Protein AF-A0A011UQN0-F1 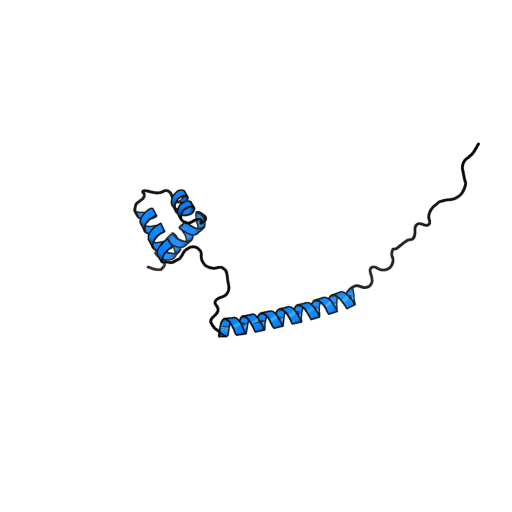(afdb_monomer)

pLDDT: mean 79.63, std 15.33, range [45.44, 97.31]

Sequence (103 aa):
PRRLSANQPPTLDYTLNCEEPHMLATIAEFEHDLIVERTHDGLAAARARGRKGGPKFKMTPTKIRQARAMYDESAHTVQEIADTFGVSRPTIYRHLADHVERA

Mean predicted aligned error: 13.83 Å

Secondary structure (DSSP, 8-state):
---------------------HHHHHHHHHHHHHHHHHHHHHHHHHHHTT---SPPPSS-HHHHHHHHHHHHT--S-HHHHHHHHT--HHHHHHHHHHHHTT-

Structure (mmCIF, N/CA/C/O backbone):
data_AF-A0A011UQN0-F1
#
_entry.id   AF-A0A011UQN0-F1
#
loop_
_atom_site.group_PDB
_atom_site.id
_atom_site.type_symbol
_atom_site.label_atom_id
_atom_site.label_alt_id
_atom_site.label_comp_id
_atom_site.label_asym_id
_atom_site.label_entity_id
_atom_site.label_seq_id
_atom_site.pdbx_PDB_ins_code
_atom_site.Cartn_x
_atom_site.Cartn_y
_atom_site.Cartn_z
_atom_site.occupancy
_atom_site.B_iso_or_equiv
_atom_site.auth_seq_id
_atom_site.auth_comp_id
_atom_site.auth_asym_id
_atom_site.auth_atom_id
_atom_site.pdbx_PDB_model_num
ATOM 1 N N . PRO A 1 1 ? 20.071 72.179 -20.799 1.00 45.44 1 PRO A N 1
ATOM 2 C CA . PRO A 1 1 ? 19.725 71.335 -21.969 1.00 45.44 1 PRO A CA 1
ATOM 3 C C . PRO A 1 1 ? 20.726 70.177 -22.176 1.00 45.44 1 PRO A C 1
ATOM 5 O O . PRO A 1 1 ? 21.714 70.314 -22.888 1.00 45.44 1 PRO A O 1
ATOM 8 N N . ARG A 1 2 ? 20.489 69.042 -21.503 1.00 46.31 2 ARG A N 1
ATOM 9 C CA . ARG A 1 2 ? 21.197 67.765 -21.714 1.00 46.31 2 ARG A CA 1
ATOM 10 C C . ARG A 1 2 ? 20.230 66.600 -21.490 1.00 46.31 2 ARG A C 1
ATOM 12 O O . ARG A 1 2 ? 19.752 66.467 -20.368 1.00 46.31 2 ARG A O 1
ATOM 19 N N . ARG A 1 3 ? 20.042 65.747 -22.506 1.00 46.56 3 ARG A N 1
ATOM 20 C CA . ARG A 1 3 ? 20.115 64.263 -22.454 1.00 46.56 3 ARG A CA 1
ATOM 21 C C . ARG A 1 3 ? 19.889 63.720 -23.882 1.00 46.56 3 ARG A C 1
ATOM 23 O O . ARG A 1 3 ? 18.853 64.006 -24.460 1.00 46.56 3 ARG A O 1
ATOM 30 N N . LEU A 1 4 ? 20.951 63.266 -24.565 1.00 51.44 4 LEU A N 1
ATOM 31 C CA . LEU A 1 4 ? 21.233 61.842 -24.879 1.00 51.44 4 LEU A CA 1
ATOM 32 C C . LEU A 1 4 ? 20.021 61.184 -25.568 1.00 51.44 4 LEU A C 1
ATOM 34 O O . LEU A 1 4 ? 19.055 60.855 -24.895 1.00 51.44 4 LEU A O 1
ATOM 38 N N . SER A 1 5 ? 19.905 61.193 -26.899 1.00 55.31 5 SER A N 1
ATOM 39 C CA . SER A 1 5 ? 20.604 60.337 -27.880 1.00 55.31 5 SER A CA 1
ATOM 40 C C . SER A 1 5 ? 20.738 58.871 -27.464 1.00 55.31 5 SER A C 1
ATOM 42 O O . SER A 1 5 ? 21.423 58.573 -26.489 1.00 55.31 5 SER A O 1
ATOM 44 N N . ALA A 1 6 ? 20.133 58.018 -28.298 1.00 61.50 6 ALA A N 1
ATOM 45 C CA . ALA A 1 6 ? 20.421 56.604 -28.521 1.00 61.50 6 ALA A CA 1
ATOM 46 C C . ALA A 1 6 ? 20.311 55.676 -27.304 1.00 61.50 6 ALA A C 1
ATOM 48 O O . ALA A 1 6 ? 21.229 55.592 -26.500 1.00 61.50 6 ALA A O 1
ATOM 49 N N . ASN A 1 7 ? 19.191 54.950 -27.219 1.00 57.53 7 ASN A N 1
ATOM 50 C CA . ASN A 1 7 ? 19.128 53.525 -26.859 1.00 57.53 7 ASN A CA 1
ATOM 51 C C . ASN A 1 7 ? 17.656 53.086 -26.826 1.00 57.53 7 ASN A C 1
ATOM 53 O O . ASN A 1 7 ? 17.075 52.897 -25.761 1.00 57.53 7 ASN A O 1
ATOM 57 N N . GLN A 1 8 ? 17.044 52.929 -28.001 1.00 59.31 8 GLN A N 1
ATOM 58 C CA . GLN A 1 8 ? 15.956 51.962 -28.125 1.00 59.31 8 GLN A CA 1
ATOM 59 C C . GLN A 1 8 ? 16.666 50.610 -28.295 1.00 59.31 8 GLN A C 1
ATOM 61 O O . GLN A 1 8 ? 17.340 50.439 -29.315 1.00 59.31 8 GLN A O 1
ATOM 66 N N . PRO A 1 9 ? 16.645 49.691 -27.312 1.00 55.66 9 PRO A N 1
ATOM 67 C CA . PRO A 1 9 ? 17.219 48.371 -27.536 1.00 55.66 9 PRO A CA 1
ATOM 68 C C . PRO A 1 9 ? 16.448 47.706 -28.686 1.00 55.66 9 PRO A C 1
ATOM 70 O O . PRO A 1 9 ? 15.228 47.888 -28.764 1.00 55.66 9 PRO A O 1
ATOM 73 N N . PRO A 1 10 ? 17.115 46.967 -29.590 1.00 58.38 10 PRO A N 1
ATOM 74 C CA . PRO A 1 10 ? 16.391 46.175 -30.569 1.00 58.38 10 PRO A CA 1
ATOM 75 C C . PRO A 1 10 ? 15.486 45.218 -29.793 1.00 58.38 10 PRO A C 1
ATOM 77 O O . PRO A 1 10 ? 15.961 44.466 -28.939 1.00 58.38 10 PRO A O 1
ATOM 80 N N . THR A 1 11 ? 14.181 45.270 -30.057 1.00 57.34 11 THR A N 1
ATOM 81 C CA . THR A 1 11 ? 13.292 44.157 -29.742 1.00 57.34 11 THR A CA 1
ATOM 82 C C . THR A 1 11 ? 13.788 43.018 -30.611 1.00 57.34 11 TH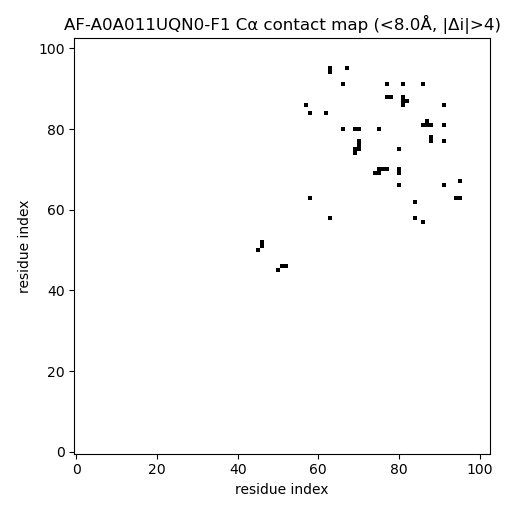R A C 1
ATOM 84 O O . THR A 1 11 ? 13.442 42.928 -31.786 1.00 57.34 11 THR A O 1
ATOM 87 N N . LEU A 1 12 ? 14.730 42.225 -30.093 1.00 56.09 12 LEU A N 1
ATOM 88 C CA . LEU A 1 12 ? 15.016 40.970 -30.746 1.00 56.09 12 LEU A CA 1
ATOM 89 C C . LEU A 1 12 ? 13.744 40.155 -30.576 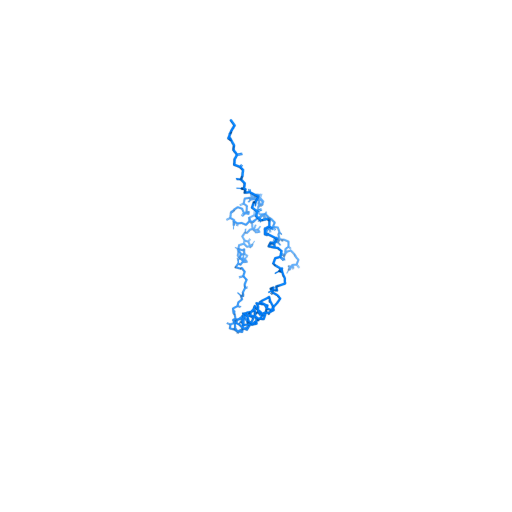1.00 56.09 12 LEU A C 1
ATOM 91 O O . LEU A 1 12 ? 13.399 39.725 -29.472 1.00 56.09 12 LEU A O 1
ATOM 95 N N . ASP A 1 13 ? 13.051 39.985 -31.685 1.00 55.16 13 ASP A N 1
ATOM 96 C CA . ASP A 1 13 ? 12.019 38.991 -31.845 1.00 55.16 13 ASP A CA 1
ATOM 97 C C . ASP A 1 13 ? 12.730 37.632 -31.768 1.00 55.16 13 ASP A C 1
ATOM 99 O O . ASP A 1 13 ? 13.017 36.983 -32.770 1.00 55.16 13 ASP A O 1
ATOM 103 N N . TYR A 1 14 ? 13.063 37.191 -30.551 1.00 56.22 14 TYR A N 1
ATOM 104 C CA . TYR A 1 14 ? 13.419 35.804 -30.275 1.00 56.22 14 TYR A CA 1
ATOM 105 C C . TYR A 1 14 ? 12.146 34.943 -30.322 1.00 56.22 14 TYR A C 1
ATOM 107 O O . TYR A 1 14 ? 11.944 34.076 -29.481 1.00 56.22 14 TYR A O 1
ATOM 115 N N . THR A 1 15 ? 11.284 35.124 -31.323 1.00 54.66 15 THR A N 1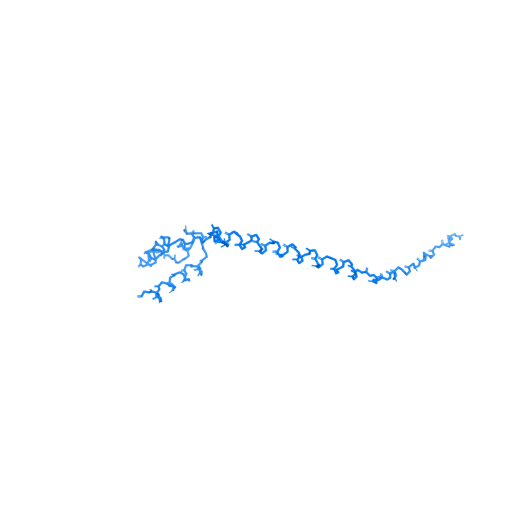
ATOM 116 C CA . THR A 1 15 ? 10.414 34.048 -31.816 1.00 54.66 15 THR A CA 1
ATOM 117 C C . THR A 1 15 ? 11.261 33.114 -32.680 1.00 54.66 15 THR A C 1
ATOM 119 O O . THR A 1 15 ? 10.922 32.794 -33.816 1.00 54.66 15 THR A O 1
ATOM 122 N N . LEU A 1 16 ? 12.427 32.735 -32.151 1.00 58.81 16 LEU A N 1
ATOM 123 C CA . LEU A 1 16 ? 13.245 31.644 -32.642 1.00 58.81 16 LEU A CA 1
ATOM 124 C C . LEU A 1 16 ? 12.440 30.386 -32.347 1.00 58.81 16 LEU A C 1
ATOM 126 O O . LEU A 1 16 ? 12.440 29.903 -31.221 1.00 58.81 16 LEU A O 1
ATOM 130 N N . ASN A 1 17 ? 11.679 29.971 -33.356 1.00 60.00 17 ASN A N 1
ATOM 131 C CA . ASN A 1 17 ? 11.184 28.627 -33.607 1.00 60.00 17 ASN A CA 1
ATOM 132 C C . ASN A 1 17 ? 11.095 27.737 -32.356 1.00 60.00 17 ASN A C 1
ATOM 134 O O . ASN A 1 17 ? 12.053 27.066 -31.978 1.00 60.00 17 ASN A O 1
ATOM 138 N N . CYS A 1 18 ? 9.892 27.664 -31.781 1.00 48.53 18 CYS A N 1
ATOM 139 C CA . CYS A 1 18 ? 9.474 26.512 -30.974 1.00 48.53 18 CYS A CA 1
ATOM 140 C C . CYS A 1 18 ? 9.421 25.201 -31.793 1.00 48.53 18 CYS A C 1
ATOM 142 O O . CYS A 1 18 ? 9.130 24.147 -31.235 1.00 48.53 18 CYS A O 1
ATOM 144 N N . GLU A 1 19 ? 9.711 25.252 -33.091 1.00 59.84 19 GLU A N 1
ATOM 145 C CA . GLU A 1 19 ? 10.090 24.114 -33.924 1.00 59.84 19 GLU A CA 1
ATOM 146 C C . GLU A 1 19 ? 11.572 23.811 -33.591 1.00 59.84 19 GLU A C 1
ATOM 148 O O . GLU A 1 19 ? 12.475 24.504 -34.044 1.00 59.84 19 GLU A O 1
ATOM 153 N N . GLU A 1 20 ? 11.955 22.883 -32.719 1.00 64.25 20 GLU A N 1
ATOM 154 C CA . GLU A 1 20 ? 11.710 21.450 -32.852 1.00 64.25 20 GLU A CA 1
ATOM 155 C C . GLU A 1 20 ? 12.214 20.712 -31.587 1.00 64.25 20 GLU A C 1
ATOM 157 O O . GLU A 1 20 ? 13.396 20.359 -31.507 1.00 64.25 20 GLU A O 1
ATOM 162 N N . PRO A 1 21 ? 11.366 20.403 -30.589 1.00 65.81 21 PRO A N 1
ATOM 163 C CA . PRO A 1 21 ? 11.648 19.314 -29.661 1.00 65.81 21 PRO A CA 1
ATOM 164 C C . PRO A 1 21 ? 11.107 17.966 -30.163 1.00 65.81 21 PRO A C 1
ATOM 166 O O . PRO A 1 21 ? 11.229 16.987 -29.437 1.00 65.81 21 PRO A O 1
ATOM 169 N N . HIS A 1 22 ? 10.523 17.869 -31.366 1.00 70.19 22 HIS A N 1
ATOM 170 C CA . HIS A 1 22 ? 9.822 16.654 -31.800 1.00 70.19 22 HIS A CA 1
ATOM 171 C C . HIS A 1 22 ? 10.736 15.423 -31.839 1.00 70.19 22 HIS A C 1
ATOM 173 O O . HIS A 1 22 ? 10.414 14.405 -31.235 1.00 70.19 22 HIS A O 1
ATOM 179 N N . MET A 1 23 ? 11.921 15.532 -32.451 1.00 81.00 23 MET A N 1
ATOM 180 C CA . MET A 1 23 ? 12.867 14.408 -32.507 1.00 81.00 23 MET A CA 1
ATOM 181 C C . MET A 1 23 ? 13.366 13.988 -31.120 1.00 81.00 23 MET A C 1
ATOM 183 O O . MET A 1 23 ? 13.489 12.799 -30.837 1.00 81.00 23 MET A O 1
ATOM 187 N N . LEU A 1 24 ? 13.636 14.953 -30.238 1.00 85.81 24 LEU A N 1
ATOM 188 C CA . LEU A 1 24 ? 14.093 14.667 -28.876 1.00 85.81 24 LEU A CA 1
ATOM 189 C C . LEU A 1 24 ? 12.974 14.066 -28.019 1.00 85.81 24 LEU A C 1
ATOM 191 O O . LEU A 1 24 ? 13.242 13.182 -27.210 1.00 85.81 24 LEU A O 1
ATOM 195 N N . ALA A 1 25 ? 11.729 14.496 -28.229 1.00 87.94 25 ALA A N 1
ATOM 196 C CA . ALA A 1 25 ? 10.557 13.920 -27.584 1.00 87.94 25 ALA A CA 1
ATOM 197 C C . ALA A 1 25 ? 10.362 12.456 -28.001 1.00 87.94 25 ALA A C 1
ATOM 199 O O . ALA A 1 25 ? 10.244 11.598 -27.133 1.00 87.94 25 ALA A O 1
ATOM 200 N N . THR A 1 26 ? 10.443 12.146 -29.300 1.00 90.75 26 THR A N 1
ATOM 201 C CA . THR A 1 26 ? 10.320 10.763 -29.792 1.00 90.75 26 THR A CA 1
ATOM 202 C C . THR A 1 26 ? 11.420 9.850 -29.244 1.00 90.75 26 THR A C 1
ATOM 204 O O . THR A 1 26 ? 11.153 8.702 -28.892 1.00 90.75 26 THR A O 1
ATOM 207 N N . ILE A 1 27 ? 12.659 10.344 -29.131 1.00 92.06 27 ILE A N 1
ATOM 208 C CA . ILE A 1 27 ? 13.759 9.571 -28.531 1.00 92.06 27 ILE A CA 1
ATOM 209 C C . ILE A 1 27 ? 13.512 9.345 -27.033 1.00 92.06 27 ILE A C 1
ATOM 211 O O . ILE A 1 27 ? 13.688 8.229 -26.550 1.00 92.06 27 ILE A O 1
ATOM 215 N N . ALA A 1 28 ? 13.063 10.370 -26.303 1.00 91.75 28 ALA A N 1
ATOM 216 C CA . ALA A 1 28 ? 12.757 10.249 -24.880 1.00 91.75 28 ALA A CA 1
ATOM 217 C C . ALA A 1 28 ? 11.617 9.250 -24.607 1.00 91.75 28 ALA A C 1
ATOM 219 O O . ALA A 1 28 ? 11.685 8.482 -23.648 1.00 91.75 28 ALA A O 1
ATOM 220 N N . GLU A 1 29 ? 10.592 9.228 -25.461 1.00 91.50 29 GLU A N 1
ATOM 221 C CA . GLU A 1 29 ? 9.493 8.257 -25.398 1.00 91.50 29 GLU A CA 1
ATOM 222 C C . GLU A 1 29 ? 9.996 6.826 -25.637 1.00 91.50 29 GLU A C 1
ATOM 224 O O . GLU A 1 29 ? 9.692 5.928 -24.854 1.00 91.50 29 GLU A O 1
ATOM 229 N N . PHE A 1 30 ? 10.851 6.620 -26.644 1.00 94.19 30 PHE A N 1
ATOM 230 C CA . PHE A 1 30 ? 11.446 5.311 -26.922 1.00 94.19 30 PHE A CA 1
ATOM 231 C C . PHE A 1 30 ? 12.319 4.792 -25.766 1.00 94.19 30 PHE A C 1
ATOM 233 O O . PHE A 1 30 ? 12.224 3.626 -25.376 1.00 94.19 30 PHE A O 1
ATOM 240 N N . GLU A 1 31 ? 13.164 5.649 -25.186 1.00 95.44 31 GLU A N 1
ATOM 241 C CA . GLU A 1 31 ? 13.984 5.279 -24.028 1.00 95.44 31 GLU A CA 1
ATOM 242 C C . GLU A 1 31 ? 13.124 4.947 -22.802 1.00 95.44 31 GLU A C 1
ATOM 244 O O . GLU A 1 31 ? 13.410 3.985 -22.081 1.00 95.44 31 GLU A O 1
ATOM 249 N N . HIS A 1 32 ? 12.052 5.709 -22.575 1.00 95.81 32 HIS A N 1
ATOM 250 C CA . HIS A 1 32 ? 11.099 5.434 -21.508 1.00 95.81 32 HIS A CA 1
ATOM 251 C C . HIS A 1 32 ? 10.435 4.064 -21.691 1.00 95.81 32 HIS A C 1
ATOM 253 O O . HIS A 1 32 ? 10.390 3.280 -20.739 1.00 95.81 32 HIS A O 1
ATOM 259 N N . ASP A 1 33 ? 9.983 3.738 -22.901 1.00 96.06 33 ASP A N 1
ATOM 260 C CA . ASP A 1 33 ? 9.335 2.458 -23.194 1.00 96.06 33 ASP A CA 1
ATOM 261 C C . ASP A 1 33 ? 10.275 1.269 -22.955 1.00 96.06 33 ASP A C 1
ATOM 263 O O . ASP A 1 33 ? 9.880 0.288 -22.318 1.00 96.06 33 ASP A O 1
ATOM 267 N N . LEU A 1 34 ? 11.552 1.388 -23.336 1.00 96.44 34 LEU A N 1
ATOM 268 C CA . LEU A 1 34 ? 12.571 0.379 -23.024 1.00 96.44 34 LEU A CA 1
ATOM 269 C C . LEU A 1 34 ? 12.789 0.202 -21.510 1.00 96.44 34 LEU A C 1
ATOM 271 O O . LEU A 1 34 ? 12.970 -0.918 -21.019 1.00 96.44 34 LEU A O 1
ATOM 275 N N . ILE A 1 35 ? 12.777 1.293 -20.738 1.00 96.44 35 ILE A N 1
ATOM 276 C CA . ILE A 1 35 ? 12.894 1.238 -19.271 1.00 96.44 35 ILE A CA 1
ATOM 277 C C . ILE A 1 35 ? 11.667 0.555 -18.653 1.00 96.44 35 ILE A C 1
ATOM 279 O 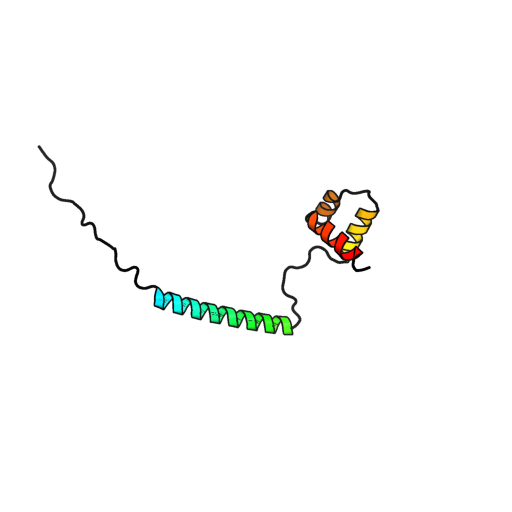O . ILE A 1 35 ? 11.803 -0.247 -17.717 1.00 96.44 35 ILE A O 1
ATOM 283 N N . VAL A 1 36 ? 10.474 0.853 -19.171 1.00 97.31 36 VAL A N 1
ATOM 284 C CA . VAL A 1 36 ? 9.214 0.243 -18.739 1.00 97.31 36 VAL A CA 1
ATOM 285 C C . VAL A 1 36 ? 9.233 -1.257 -19.010 1.00 97.31 36 VAL A C 1
ATOM 287 O O . VAL A 1 36 ? 9.038 -2.033 -18.071 1.00 97.31 36 VAL A O 1
ATOM 290 N N . GLU A 1 37 ? 9.547 -1.682 -20.236 1.00 96.69 37 GLU A N 1
ATOM 291 C CA . GLU A 1 37 ? 9.632 -3.097 -20.621 1.00 96.69 37 GLU A CA 1
ATOM 292 C C . GLU A 1 37 ? 10.581 -3.867 -19.694 1.00 96.69 37 GLU A C 1
ATOM 294 O O . GLU A 1 37 ? 10.193 -4.847 -19.051 1.00 96.69 37 GLU A O 1
ATOM 299 N N . ARG A 1 38 ? 11.791 -3.337 -19.484 1.00 97.00 38 ARG A N 1
ATOM 300 C CA . ARG A 1 38 ? 12.777 -3.948 -18.585 1.00 97.00 38 ARG A CA 1
ATOM 301 C C . ARG A 1 38 ? 12.282 -4.055 -17.141 1.00 97.00 38 ARG A C 1
ATOM 303 O O . ARG A 1 38 ? 12.601 -5.014 -16.429 1.00 97.00 38 ARG A O 1
ATOM 310 N N . THR A 1 39 ? 11.510 -3.074 -16.680 1.00 95.88 39 THR A N 1
ATOM 311 C CA . THR A 1 39 ? 10.902 -3.094 -15.343 1.00 95.88 39 THR A CA 1
ATOM 312 C C . THR A 1 39 ? 9.826 -4.175 -15.248 1.00 95.88 39 THR A C 1
ATOM 314 O O . THR A 1 39 ? 9.761 -4.893 -14.243 1.00 95.88 39 THR A O 1
ATOM 317 N N . HIS A 1 40 ? 9.015 -4.341 -16.295 1.00 95.56 40 HIS A N 1
ATOM 318 C CA . HIS A 1 40 ? 8.014 -5.401 -16.390 1.00 95.56 40 HIS A CA 1
ATOM 319 C C . HIS A 1 40 ? 8.647 -6.793 -16.374 1.00 95.56 40 HIS A C 1
ATOM 321 O O . HIS A 1 40 ? 8.200 -7.636 -15.590 1.00 95.56 40 HIS A O 1
ATOM 327 N N . ASP A 1 41 ? 9.728 -7.005 -17.121 1.00 96.44 41 ASP A N 1
ATOM 328 C CA . ASP A 1 41 ? 10.482 -8.262 -17.116 1.00 96.44 41 ASP A CA 1
ATOM 329 C C . ASP A 1 41 ? 11.061 -8.574 -15.733 1.00 96.44 41 ASP A C 1
ATOM 331 O O . ASP A 1 41 ? 10.924 -9.685 -15.208 1.00 96.44 41 ASP A O 1
ATOM 335 N N . GLY A 1 42 ? 11.646 -7.568 -15.077 1.00 94.75 42 GLY A N 1
ATOM 336 C CA . GLY A 1 42 ? 12.154 -7.697 -13.712 1.00 94.75 42 GLY A CA 1
ATOM 337 C C . GLY A 1 42 ? 11.056 -8.058 -12.706 1.00 94.75 42 GLY A C 1
ATOM 338 O O . GLY A 1 42 ? 11.246 -8.931 -11.849 1.00 94.75 42 GLY A O 1
ATOM 339 N N . LEU A 1 43 ? 9.884 -7.426 -12.822 1.00 95.06 43 LEU A N 1
ATOM 340 C CA . LEU A 1 43 ? 8.700 -7.728 -12.017 1.00 95.06 43 LEU A CA 1
ATOM 341 C C . LEU A 1 43 ? 8.171 -9.139 -12.294 1.00 95.06 43 LEU A C 1
ATOM 343 O O . LEU A 1 43 ? 7.817 -9.841 -11.346 1.00 95.06 43 LEU A O 1
ATOM 347 N N . ALA A 1 44 ? 8.126 -9.573 -13.555 1.00 93.38 44 ALA A N 1
ATOM 348 C CA . ALA A 1 44 ? 7.711 -10.918 -13.942 1.00 93.38 44 ALA A CA 1
ATOM 349 C C . ALA A 1 44 ? 8.652 -11.973 -13.348 1.00 93.38 44 ALA A C 1
ATOM 351 O O . ALA A 1 44 ? 8.196 -12.894 -12.668 1.00 93.38 44 ALA A O 1
ATOM 352 N N . ALA A 1 45 ? 9.965 -11.776 -13.475 1.00 94.31 45 ALA A N 1
ATOM 353 C CA . ALA A 1 45 ? 10.966 -12.645 -12.868 1.00 94.31 45 ALA A CA 1
ATOM 354 C C . ALA A 1 45 ? 10.861 -12.667 -11.329 1.00 94.31 45 ALA A C 1
ATOM 356 O O . ALA A 1 45 ? 10.987 -13.720 -10.704 1.00 94.31 45 ALA A O 1
ATOM 357 N N . ALA A 1 46 ? 10.593 -11.524 -10.685 1.00 94.25 46 ALA A N 1
ATOM 358 C CA . ALA A 1 46 ? 10.376 -11.462 -9.238 1.00 94.25 46 ALA A CA 1
ATOM 359 C C . ALA A 1 46 ? 9.106 -12.207 -8.796 1.00 94.25 46 ALA A C 1
ATOM 361 O O . ALA A 1 46 ? 9.132 -12.904 -7.778 1.00 94.25 46 ALA A O 1
ATOM 362 N N . ARG A 1 47 ? 8.015 -12.092 -9.563 1.00 91.56 47 ARG A N 1
ATOM 363 C CA . ARG A 1 47 ? 6.767 -12.833 -9.327 1.00 91.56 47 ARG A CA 1
ATOM 364 C C . ARG A 1 47 ? 6.961 -14.336 -9.519 1.00 91.56 47 ARG A C 1
ATOM 366 O O . ARG A 1 47 ? 6.487 -15.093 -8.679 1.00 91.56 47 ARG A O 1
ATOM 373 N N . ALA A 1 48 ? 7.711 -14.760 -10.540 1.00 92.44 48 ALA A N 1
ATOM 374 C CA . ALA A 1 48 ? 8.059 -16.166 -10.766 1.00 92.44 48 ALA A CA 1
ATOM 375 C C . ALA A 1 48 ? 8.859 -16.763 -9.593 1.00 92.44 48 ALA A C 1
ATOM 377 O O . ALA A 1 48 ? 8.639 -17.905 -9.206 1.00 92.44 48 ALA A O 1
ATOM 378 N N . ARG A 1 49 ? 9.716 -15.960 -8.946 1.00 94.25 49 ARG A N 1
ATOM 379 C CA . ARG A 1 49 ? 10.404 -16.323 -7.691 1.00 94.25 49 ARG A CA 1
ATOM 380 C C . ARG A 1 49 ? 9.500 -16.293 -6.444 1.00 94.25 49 ARG A C 1
ATOM 382 O O . ARG A 1 49 ? 9.991 -16.460 -5.332 1.00 94.25 49 ARG A O 1
ATOM 389 N N . GLY A 1 50 ? 8.201 -16.035 -6.591 1.00 90.81 50 GLY A N 1
ATOM 390 C CA . GLY A 1 50 ? 7.226 -16.028 -5.497 1.00 90.81 50 GLY A CA 1
ATOM 391 C C . GLY A 1 50 ? 7.127 -14.715 -4.714 1.00 90.81 50 GLY A C 1
ATOM 392 O O . GLY A 1 50 ? 6.442 -14.661 -3.689 1.00 90.81 50 GLY A O 1
ATOM 393 N N . ARG A 1 51 ? 7.767 -13.625 -5.161 1.00 89.69 51 ARG A N 1
ATOM 394 C CA . ARG A 1 51 ? 7.635 -12.326 -4.486 1.00 89.69 51 ARG A CA 1
ATOM 395 C C . ARG A 1 51 ? 6.254 -11.728 -4.758 1.00 89.69 51 ARG A C 1
ATOM 397 O O . ARG A 1 51 ? 5.951 -11.312 -5.874 1.00 89.69 51 ARG A O 1
ATOM 404 N N . LYS A 1 52 ? 5.436 -11.611 -3.709 1.00 85.44 52 LYS A N 1
ATOM 405 C CA . LYS A 1 52 ? 4.191 -10.831 -3.738 1.00 85.44 52 LYS A CA 1
ATOM 406 C C . LYS A 1 52 ? 4.533 -9.348 -3.567 1.00 85.44 52 LYS A C 1
ATOM 408 O O . LYS A 1 52 ? 4.972 -8.932 -2.497 1.00 85.44 52 LYS A O 1
ATOM 413 N N . GLY A 1 53 ? 4.419 -8.581 -4.652 1.00 84.69 53 GLY A N 1
ATOM 414 C CA . GLY A 1 53 ? 4.566 -7.123 -4.630 1.00 84.69 53 GLY A CA 1
ATOM 415 C C . GLY A 1 53 ? 3.410 -6.429 -3.898 1.00 84.69 53 GLY A C 1
ATOM 416 O O . GLY A 1 53 ? 2.431 -7.069 -3.522 1.00 84.69 53 GLY A O 1
ATOM 417 N N . GLY A 1 54 ? 3.522 -5.112 -3.726 1.00 86.00 54 GLY A N 1
ATOM 418 C CA . GLY A 1 54 ? 2.504 -4.284 -3.075 1.00 86.00 54 GLY A CA 1
ATOM 419 C C . GLY A 1 54 ? 2.787 -3.973 -1.598 1.00 86.00 54 GLY A C 1
ATOM 420 O O . GLY A 1 54 ? 3.758 -4.471 -1.018 1.00 86.00 54 GLY A O 1
ATOM 421 N N . PRO A 1 55 ? 1.970 -3.100 -0.986 1.00 79.12 55 PRO A N 1
ATOM 422 C CA . PRO A 1 55 ? 2.138 -2.697 0.404 1.00 79.12 55 PRO A CA 1
ATOM 423 C C . PRO A 1 55 ? 1.872 -3.869 1.353 1.00 79.12 55 PRO A C 1
ATOM 425 O O . PRO A 1 55 ? 0.945 -4.658 1.160 1.00 79.12 55 PRO A O 1
ATOM 428 N N . LYS A 1 56 ? 2.661 -3.965 2.428 1.00 78.81 56 LYS A N 1
ATOM 429 C CA . LYS A 1 56 ? 2.378 -4.922 3.503 1.00 78.81 56 LYS A CA 1
ATOM 430 C C . LYS A 1 56 ? 1.076 -4.533 4.187 1.00 78.81 56 LYS A C 1
ATOM 432 O O . LYS A 1 56 ? 0.893 -3.389 4.603 1.00 78.81 56 LYS A O 1
ATOM 437 N N . PHE A 1 57 ? 0.190 -5.506 4.336 1.00 79.44 57 PHE A N 1
ATOM 438 C CA . PHE A 1 57 ? -1.085 -5.276 4.979 1.00 79.44 57 PHE A CA 1
ATOM 439 C C . PHE A 1 57 ? -0.899 -5.017 6.480 1.00 79.44 57 PHE A C 1
ATOM 441 O O . PHE A 1 57 ? -0.347 -5.855 7.192 1.00 79.44 57 PHE A O 1
ATOM 448 N N . LYS A 1 58 ? -1.341 -3.850 6.974 1.00 79.69 58 LYS A N 1
ATOM 449 C CA . LYS A 1 58 ? -1.179 -3.472 8.394 1.00 79.69 58 LYS A CA 1
ATOM 450 C C . LYS A 1 58 ? -2.010 -4.350 9.341 1.00 79.69 58 LYS A C 1
ATOM 452 O O . LYS A 1 58 ? -1.632 -4.531 10.505 1.00 79.69 58 LYS A O 1
ATOM 457 N N . MET A 1 59 ? -3.116 -4.895 8.835 1.00 83.75 59 MET A N 1
ATOM 458 C CA . MET A 1 59 ? -4.131 -5.612 9.599 1.00 83.75 59 MET A CA 1
ATOM 459 C C . MET A 1 59 ? -4.058 -7.128 9.338 1.00 83.75 59 MET A C 1
ATOM 461 O O . MET A 1 59 ? -4.734 -7.671 8.476 1.00 83.75 59 MET A O 1
ATOM 465 N N . THR A 1 60 ? -3.196 -7.835 10.066 1.00 86.25 60 THR A N 1
ATOM 466 C CA . THR A 1 60 ? -3.054 -9.294 9.918 1.00 86.25 60 THR A CA 1
ATOM 467 C C . THR A 1 60 ? -4.320 -10.035 10.378 1.00 86.25 60 THR A C 1
ATOM 469 O O . THR A 1 60 ? -5.056 -9.502 11.207 1.00 86.25 60 THR A O 1
ATOM 472 N N . PRO A 1 61 ? -4.564 -11.285 9.937 1.00 84.38 61 PRO A N 1
ATOM 473 C CA . PRO A 1 61 ? -5.735 -12.059 10.368 1.00 84.38 61 PRO A CA 1
ATOM 474 C C . PRO A 1 61 ? -5.886 -12.150 11.892 1.00 84.38 61 PRO A C 1
ATOM 476 O O . PRO A 1 61 ? -6.992 -12.109 12.419 1.00 84.38 61 PRO A O 1
ATOM 479 N N . THR A 1 62 ? -4.767 -12.219 12.619 1.00 86.12 62 THR A N 1
ATOM 480 C CA . THR A 1 62 ? -4.760 -12.198 14.088 1.00 86.12 62 THR A CA 1
ATOM 481 C C . THR A 1 62 ? -5.265 -10.871 14.649 1.00 86.12 62 THR A C 1
ATOM 483 O O . THR A 1 62 ? -6.087 -10.881 15.560 1.00 86.12 62 THR A O 1
ATOM 486 N N . LYS A 1 63 ? -4.834 -9.737 14.080 1.00 86.94 63 LYS A N 1
ATOM 487 C CA . LYS A 1 63 ? -5.318 -8.411 14.488 1.00 86.94 63 LYS A CA 1
ATOM 488 C C . LYS A 1 63 ? -6.799 -8.224 14.169 1.00 86.94 63 LYS A C 1
ATOM 490 O O . LYS A 1 63 ? -7.500 -7.628 14.970 1.00 86.94 63 LYS A O 1
ATOM 495 N N . ILE A 1 64 ? -7.287 -8.778 13.056 1.00 87.81 64 ILE A N 1
ATOM 496 C CA . ILE A 1 64 ? -8.719 -8.733 12.716 1.00 87.81 64 ILE A CA 1
ATOM 497 C C . ILE A 1 64 ? -9.547 -9.463 13.775 1.00 87.81 64 ILE A C 1
ATOM 499 O O . ILE A 1 64 ? -10.535 -8.919 14.257 1.00 87.81 64 ILE A O 1
ATOM 503 N N . ARG A 1 65 ? -9.122 -10.666 14.188 1.00 87.06 65 ARG A N 1
ATOM 504 C CA . ARG A 1 65 ? -9.806 -11.411 15.260 1.00 87.06 65 ARG A CA 1
ATOM 505 C C . ARG A 1 65 ? -9.818 -10.639 16.578 1.00 87.06 65 ARG A C 1
ATOM 507 O O . ARG A 1 65 ? -10.845 -10.605 17.242 1.00 87.06 65 ARG A O 1
ATOM 514 N N . GLN A 1 66 ? -8.703 -10.002 16.932 1.00 88.50 66 GLN A N 1
ATOM 515 C CA . GLN A 1 66 ? -8.608 -9.194 18.148 1.00 88.50 66 GLN A CA 1
ATOM 516 C C . GLN A 1 66 ? -9.494 -7.941 18.077 1.00 88.50 66 GLN A C 1
ATOM 518 O O . GLN A 1 66 ? -10.217 -7.655 19.023 1.00 88.50 66 GLN A O 1
ATOM 523 N N . ALA A 1 67 ? -9.486 -7.230 16.946 1.00 87.56 67 ALA A N 1
ATOM 524 C CA . ALA A 1 67 ? -10.350 -6.073 16.722 1.00 87.56 67 ALA A CA 1
ATOM 525 C C . ALA A 1 67 ? -11.838 -6.448 16.789 1.00 87.56 67 ALA A C 1
ATOM 527 O O . ALA A 1 67 ? -12.639 -5.666 17.289 1.00 87.56 67 ALA A O 1
ATOM 528 N N . ARG A 1 68 ? -12.203 -7.651 16.328 1.00 85.25 68 ARG A N 1
ATOM 529 C CA . ARG A 1 68 ? -13.564 -8.181 16.455 1.00 85.25 68 ARG A CA 1
ATOM 530 C C . ARG A 1 68 ? -13.931 -8.493 17.902 1.00 85.25 68 ARG A C 1
ATOM 532 O O . ARG A 1 68 ? -14.986 -8.061 18.330 1.00 85.25 68 ARG A O 1
ATOM 539 N N . ALA A 1 69 ? -13.067 -9.172 18.657 1.00 87.25 69 ALA A N 1
ATOM 540 C CA . ALA A 1 69 ? -13.323 -9.434 20.075 1.00 87.25 69 ALA A CA 1
ATOM 541 C C . ALA A 1 69 ? -13.559 -8.126 20.854 1.00 87.25 69 ALA A C 1
ATOM 543 O O . ALA A 1 69 ? -14.544 -8.005 21.569 1.00 87.25 69 ALA A O 1
ATOM 544 N N . MET A 1 70 ? -12.729 -7.104 20.607 1.00 85.88 70 MET A N 1
ATOM 545 C CA . MET A 1 70 ? -12.894 -5.768 21.198 1.00 85.88 70 MET A CA 1
ATOM 546 C C . MET A 1 70 ? -14.203 -5.076 20.787 1.00 85.88 70 MET A C 1
ATOM 548 O O . MET A 1 70 ? -14.765 -4.317 21.574 1.00 85.88 70 MET A O 1
ATOM 552 N N . TYR A 1 71 ? -14.675 -5.314 19.560 1.00 85.50 71 TYR A N 1
ATOM 553 C CA . TYR A 1 71 ? -15.946 -4.786 19.068 1.00 85.50 71 TYR A CA 1
ATOM 554 C C . TYR A 1 71 ? -17.147 -5.517 19.688 1.00 85.50 71 TYR A C 1
ATOM 556 O O . TYR A 1 71 ? -18.078 -4.867 20.156 1.00 85.50 71 TYR A O 1
ATOM 564 N N . ASP A 1 72 ? -17.101 -6.850 19.745 1.00 84.06 72 ASP A N 1
ATOM 565 C CA . ASP A 1 72 ? -18.165 -7.704 20.287 1.00 84.06 72 ASP A CA 1
ATOM 566 C C . ASP A 1 72 ? -18.331 -7.493 21.806 1.00 84.06 72 ASP A C 1
ATOM 568 O O . ASP A 1 72 ? -19.452 -7.450 22.312 1.00 84.06 72 ASP A O 1
ATOM 572 N N . GLU A 1 73 ? -17.231 -7.258 22.531 1.00 83.38 73 GLU A N 1
ATOM 573 C CA . GLU A 1 73 ? -17.239 -6.890 23.954 1.00 83.38 73 GLU A CA 1
ATOM 574 C C . GLU A 1 73 ? -17.914 -5.532 24.226 1.00 83.38 73 GLU A C 1
ATOM 576 O O . GLU A 1 73 ? -18.210 -5.224 25.378 1.00 83.38 73 GLU A O 1
ATOM 581 N N . SER A 1 74 ? -18.168 -4.713 23.192 1.00 74.62 74 SER A N 1
ATOM 582 C CA . SER A 1 74 ? -18.821 -3.390 23.268 1.00 74.62 74 SER A CA 1
ATOM 583 C C . SER A 1 74 ? -18.189 -2.400 24.263 1.00 74.62 74 SER A C 1
ATOM 585 O O . SER A 1 74 ? -18.751 -1.340 24.533 1.00 74.62 74 SER A O 1
ATOM 587 N N . ALA A 1 75 ? -17.013 -2.721 24.805 1.00 72.81 75 ALA A N 1
ATOM 588 C CA . ALA A 1 75 ? -16.333 -1.937 25.830 1.00 72.81 75 ALA A CA 1
ATOM 589 C C . ALA A 1 75 ? -15.509 -0.776 25.251 1.00 72.81 75 ALA A C 1
ATOM 591 O O . ALA A 1 75 ? -15.115 0.117 25.994 1.00 72.81 75 ALA A O 1
ATOM 592 N N . HIS A 1 76 ? -15.236 -0.790 23.941 1.00 79.31 76 HIS A N 1
ATOM 593 C CA . HIS A 1 76 ? -14.368 0.176 23.268 1.00 79.31 76 HIS A CA 1
ATOM 594 C C . HIS A 1 76 ? -15.074 0.758 22.046 1.00 79.31 76 HIS A C 1
ATOM 596 O O . HIS A 1 76 ? -15.734 0.052 21.279 1.00 79.31 76 HIS A O 1
ATOM 602 N N . THR A 1 77 ? -14.909 2.057 21.826 1.00 85.69 77 THR A N 1
ATOM 603 C CA . THR A 1 77 ? -15.409 2.710 20.619 1.00 85.69 77 THR A CA 1
ATOM 604 C C . THR A 1 77 ? -14.579 2.297 19.401 1.00 85.69 77 THR A C 1
ATOM 606 O O . THR A 1 77 ? -13.383 2.019 19.483 1.00 85.69 77 THR A O 1
ATOM 609 N N . VAL A 1 78 ? -15.187 2.326 18.211 1.00 85.62 78 VAL A N 1
ATOM 610 C CA . VAL A 1 78 ? -14.481 2.020 16.948 1.00 85.62 78 VAL A CA 1
ATOM 611 C C . VAL A 1 78 ? -13.273 2.942 16.722 1.00 85.62 78 VAL A C 1
ATOM 613 O O . VAL A 1 78 ? -12.317 2.548 16.056 1.00 85.62 78 VAL A O 1
ATOM 616 N N . GLN A 1 79 ? -13.307 4.161 17.269 1.00 87.31 79 GLN A N 1
ATOM 617 C CA . GLN A 1 79 ? -12.187 5.097 17.215 1.00 87.31 79 GLN A CA 1
ATOM 618 C C . GLN A 1 79 ? -11.002 4.599 18.054 1.00 87.31 79 GLN A C 1
ATOM 620 O O . GLN A 1 79 ? -9.903 4.490 17.526 1.00 87.31 79 GLN A O 1
ATOM 625 N N . GLU A 1 80 ? -11.234 4.200 19.304 1.00 86.94 80 GLU A N 1
ATOM 626 C CA . GLU A 1 80 ? -10.181 3.687 20.195 1.00 86.94 80 GLU A CA 1
ATOM 627 C C . GLU A 1 80 ? -9.558 2.391 19.661 1.00 86.94 80 GLU A C 1
ATOM 629 O O . GLU A 1 80 ? -8.342 2.199 19.725 1.00 86.94 80 GLU A O 1
ATOM 634 N N . ILE A 1 81 ? -10.375 1.520 19.060 1.00 87.25 81 ILE A N 1
ATOM 635 C CA . ILE A 1 81 ? -9.894 0.306 18.388 1.00 87.25 81 ILE A CA 1
ATOM 636 C C . ILE A 1 81 ? -8.986 0.693 17.209 1.00 87.25 81 ILE A C 1
ATOM 638 O O . ILE A 1 81 ? -7.891 0.150 17.050 1.00 87.25 81 ILE A O 1
ATOM 642 N N . ALA A 1 82 ? -9.408 1.655 16.387 1.00 89.75 82 ALA A N 1
ATOM 643 C CA . ALA A 1 82 ? -8.628 2.129 15.248 1.00 89.75 82 ALA A CA 1
ATOM 644 C C . ALA A 1 82 ? -7.281 2.741 15.682 1.00 89.75 82 ALA A C 1
ATOM 646 O O . ALA A 1 82 ? -6.246 2.418 15.089 1.00 89.75 82 ALA A O 1
ATOM 647 N N . ASP A 1 83 ? -7.289 3.535 16.754 1.00 89.44 83 ASP A N 1
ATOM 648 C CA . ASP A 1 83 ? -6.101 4.168 17.330 1.00 89.44 83 ASP A CA 1
ATOM 649 C C . ASP A 1 83 ? -5.133 3.126 17.908 1.00 89.44 83 ASP A C 1
ATOM 651 O O . ASP A 1 83 ? -3.934 3.173 17.629 1.00 89.44 83 ASP A O 1
ATOM 655 N N . THR A 1 84 ? -5.652 2.103 18.594 1.00 88.12 84 THR A N 1
ATOM 656 C CA . THR A 1 84 ? -4.858 0.982 19.133 1.00 88.12 84 THR A CA 1
ATOM 657 C C . THR A 1 84 ? -4.093 0.237 18.036 1.00 88.12 84 THR A C 1
ATOM 659 O O . THR A 1 84 ? -2.938 -0.155 18.218 1.00 88.12 84 THR A O 1
ATOM 662 N N . PHE A 1 85 ? -4.711 0.046 16.867 1.00 87.38 85 PHE A N 1
ATOM 663 C CA . PHE A 1 85 ? -4.085 -0.648 15.737 1.00 87.38 85 PHE A CA 1
ATOM 664 C C . PHE A 1 85 ? -3.351 0.286 14.757 1.00 87.38 85 PHE A C 1
ATOM 666 O O . PHE A 1 85 ? -2.723 -0.208 13.811 1.00 87.38 85 PHE A O 1
ATOM 673 N N . GLY A 1 86 ? -3.405 1.607 14.961 1.00 88.31 86 GLY A N 1
ATOM 674 C CA . GLY A 1 86 ? -2.808 2.611 14.074 1.00 88.31 86 GLY A CA 1
ATOM 675 C C . GLY A 1 86 ? -3.395 2.594 12.657 1.00 88.31 86 GLY A C 1
ATOM 676 O O . GLY A 1 86 ? -2.670 2.763 11.666 1.00 88.31 86 GLY A O 1
ATOM 677 N N . VAL A 1 87 ? -4.694 2.312 12.543 1.00 89.62 87 VAL A N 1
ATOM 678 C CA . VAL A 1 87 ? -5.438 2.257 11.276 1.00 89.62 87 VAL A CA 1
ATOM 679 C C . VAL A 1 87 ? -6.582 3.263 11.282 1.00 89.62 87 VAL A C 1
ATOM 681 O O . VAL A 1 87 ? -6.977 3.775 12.317 1.00 89.62 87 VAL A O 1
ATOM 684 N N . SER A 1 88 ? -7.141 3.556 10.112 1.00 89.44 88 SER A N 1
ATOM 685 C CA . SER A 1 88 ? -8.311 4.427 10.015 1.00 89.44 88 SER A CA 1
ATOM 686 C C . SER A 1 88 ? -9.602 3.682 10.388 1.00 89.44 88 SER A C 1
ATOM 688 O O . SER A 1 88 ? -9.739 2.493 10.093 1.00 89.44 88 SER A O 1
ATOM 690 N N . ARG A 1 89 ? -10.599 4.386 10.945 1.00 89.38 89 ARG A N 1
ATOM 691 C CA . ARG A 1 89 ? -11.959 3.852 11.184 1.00 89.38 89 ARG A CA 1
ATOM 692 C C . ARG A 1 89 ? -12.543 3.059 9.997 1.00 89.38 89 ARG A C 1
ATOM 694 O O . ARG A 1 89 ? -13.000 1.940 10.216 1.00 89.38 89 ARG A O 1
ATOM 701 N N . PRO A 1 90 ? -12.510 3.553 8.736 1.00 89.56 90 PRO A N 1
ATOM 702 C CA . PRO A 1 90 ? -13.037 2.791 7.600 1.00 89.56 90 PRO A CA 1
ATOM 703 C C . PRO A 1 90 ? -12.274 1.487 7.335 1.00 89.56 90 PRO A C 1
ATOM 705 O O . PRO A 1 90 ? -12.842 0.550 6.783 1.00 89.56 90 PRO A O 1
ATOM 708 N N . THR A 1 91 ? -11.003 1.389 7.739 1.00 88.88 91 THR A N 1
ATOM 709 C CA . THR A 1 91 ? -10.250 0.130 7.651 1.00 88.88 91 THR A CA 1
ATOM 710 C C . THR A 1 91 ? -10.799 -0.916 8.613 1.00 88.88 91 THR A C 1
ATOM 712 O O . THR A 1 91 ? -10.933 -2.067 8.211 1.00 88.88 91 THR A O 1
ATOM 715 N N . ILE A 1 92 ? -11.173 -0.526 9.835 1.00 88.56 92 ILE A N 1
ATOM 716 C CA . ILE A 1 92 ? -11.829 -1.428 10.792 1.00 88.56 92 ILE A CA 1
ATOM 717 C C . ILE A 1 92 ? -13.159 -1.930 10.222 1.00 88.56 92 ILE A C 1
ATOM 719 O O . ILE A 1 92 ? -13.348 -3.138 10.107 1.00 88.56 92 ILE A O 1
ATOM 723 N N . TYR A 1 93 ? -14.034 -1.026 9.770 1.00 88.94 93 TYR A N 1
ATOM 724 C CA . TYR A 1 93 ? -15.337 -1.414 9.218 1.00 88.94 93 TYR A CA 1
ATOM 725 C C . TYR A 1 93 ? -15.237 -2.337 8.005 1.00 88.94 93 TYR A C 1
ATOM 727 O O . TYR A 1 93 ? -15.977 -3.314 7.931 1.00 88.94 93 TYR A O 1
ATOM 735 N N . ARG A 1 94 ? -14.295 -2.081 7.088 1.00 86.88 94 ARG A N 1
ATOM 736 C CA . ARG A 1 94 ? -14.063 -2.954 5.930 1.00 86.88 94 ARG A CA 1
ATOM 737 C C . ARG A 1 94 ? -13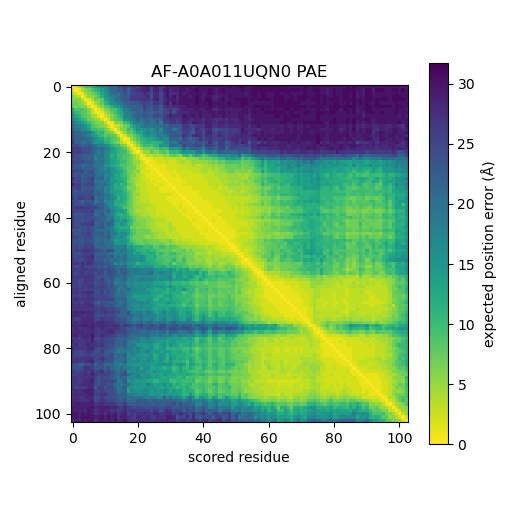.766 -4.392 6.359 1.00 86.88 94 ARG A C 1
ATOM 739 O O . ARG A 1 94 ? -14.339 -5.318 5.805 1.00 86.88 94 ARG A O 1
ATOM 746 N N . HIS A 1 95 ? -12.929 -4.578 7.380 1.00 84.38 95 HIS A N 1
ATOM 747 C CA . HIS A 1 95 ? -12.602 -5.915 7.884 1.00 84.38 95 HIS A CA 1
ATOM 748 C C . HIS A 1 95 ? -13.710 -6.574 8.689 1.00 84.38 95 HIS A C 1
ATOM 750 O O . HIS A 1 95 ? -13.813 -7.797 8.658 1.00 84.38 95 HIS A O 1
ATOM 756 N N . LEU A 1 96 ? -14.526 -5.795 9.395 1.00 81.69 96 LEU A N 1
ATOM 757 C CA . LEU A 1 96 ? -15.691 -6.332 10.091 1.00 81.69 96 LEU A CA 1
ATOM 758 C C . LEU A 1 96 ? -16.763 -6.800 9.089 1.00 81.69 96 LEU A C 1
ATOM 760 O O . LEU A 1 96 ? -17.303 -7.886 9.264 1.00 81.69 96 LEU A O 1
ATOM 764 N N . ALA A 1 97 ? -17.003 -6.049 8.006 1.00 76.19 97 ALA A N 1
ATOM 765 C CA . ALA A 1 97 ? -17.961 -6.415 6.957 1.00 76.19 97 ALA A CA 1
ATOM 766 C C . ALA A 1 97 ? -17.498 -7.620 6.112 1.00 76.19 97 ALA A C 1
ATOM 768 O O . ALA A 1 97 ? -18.255 -8.567 5.916 1.00 76.19 97 ALA A O 1
ATOM 769 N N . ASP A 1 98 ? -16.229 -7.634 5.686 1.00 67.69 98 ASP A N 1
ATOM 770 C CA . ASP A 1 98 ? -15.642 -8.683 4.831 1.00 67.69 98 ASP A CA 1
ATOM 771 C C . ASP A 1 98 ? -15.676 -10.099 5.437 1.00 67.69 98 ASP A C 1
ATOM 773 O O . ASP A 1 98 ? -15.535 -11.088 4.709 1.00 67.69 98 AS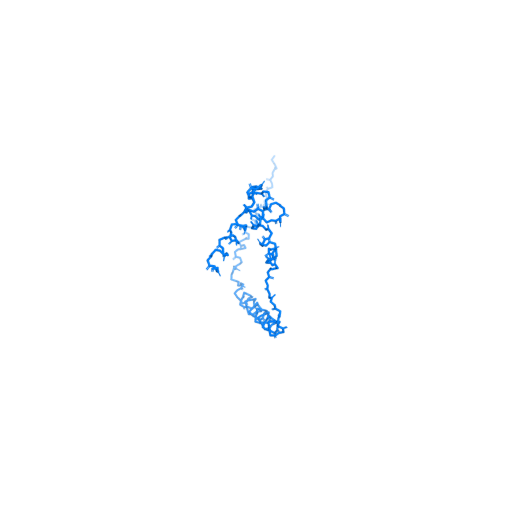P A O 1
ATOM 777 N N . HIS A 1 99 ? -15.785 -10.203 6.765 1.00 58.00 99 HIS A N 1
ATOM 778 C CA . HIS A 1 99 ? -15.849 -11.474 7.485 1.00 58.00 99 HIS A CA 1
ATOM 779 C C . HIS A 1 99 ? -17.274 -11.992 7.692 1.00 58.00 99 HIS A C 1
ATOM 781 O O . HIS A 1 99 ? -17.425 -13.195 7.884 1.00 58.00 99 HIS A O 1
ATOM 787 N N . VAL A 1 100 ? -18.291 -11.126 7.654 1.00 58.19 100 VAL A N 1
ATOM 788 C CA . VAL A 1 100 ? -19.698 -11.544 7.767 1.00 58.19 100 VAL A CA 1
ATOM 789 C C . VAL A 1 100 ? -20.159 -12.234 6.483 1.00 58.19 100 VAL A C 1
ATOM 791 O O . VAL A 1 100 ? -20.900 -13.199 6.562 1.00 58.19 100 VAL A O 1
ATOM 794 N N . GLU A 1 101 ? -19.666 -11.812 5.314 1.00 51.31 101 GLU A N 1
ATOM 795 C CA . GLU A 1 101 ? -20.051 -12.430 4.032 1.00 51.31 101 GLU A CA 1
ATOM 796 C C . GLU A 1 101 ? -19.264 -13.700 3.665 1.00 51.31 101 GLU A C 1
ATOM 798 O O . GLU A 1 101 ? -19.615 -14.397 2.716 1.00 51.31 101 GLU A O 1
ATOM 803 N N . ARG A 1 102 ? -18.175 -14.003 4.383 1.00 52.69 102 ARG A N 1
ATOM 804 C CA . ARG A 1 102 ? -17.331 -15.189 4.134 1.00 52.69 102 ARG A CA 1
ATOM 805 C C . ARG A 1 102 ? -17.555 -16.333 5.130 1.00 52.69 102 ARG A C 1
ATOM 807 O O . ARG A 1 102 ? -16.865 -17.347 5.013 1.00 52.69 102 ARG A O 1
ATOM 814 N N . ALA A 1 103 ? -18.434 -16.146 6.114 1.00 46.06 103 ALA A N 1
ATOM 815 C CA . ALA A 1 103 ? -18.826 -17.140 7.114 1.00 46.06 103 ALA A CA 1
ATOM 816 C C . ALA A 1 103 ? -2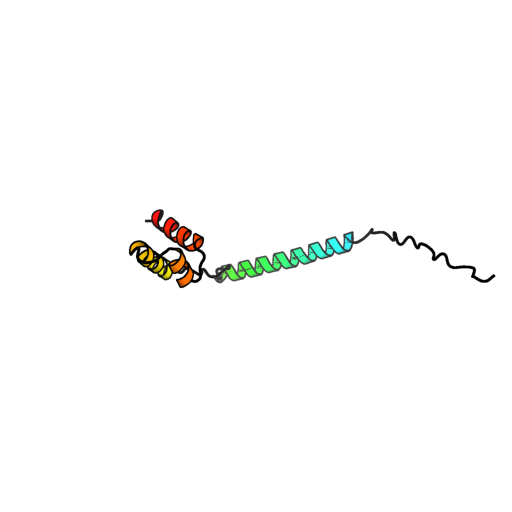0.206 -17.708 6.769 1.00 46.06 103 ALA A C 1
ATOM 818 O O . ALA A 1 103 ? -20.389 -18.925 6.988 1.00 46.06 103 ALA A O 1
#

Nearest PDB structures (foldseek):
  2llk-assembly1_A  TM=7.485E-01  e=2.298E-01  Homo sapiens
  1hlv-assembly1_A  TM=6.623E-01  e=1.359E+00  Homo sapiens
  1trr-assembly1_A  TM=4.277E-01  e=1.913E+00  Escherichia coli
  5duk-assembly1_B  TM=5.246E-01  e=3.540E+00  Thermoplasmatales archaeon SCGC AB-539-N05

Foldseek 3Di:
DDDDDDDPDPPPPPPVDPPDCPVVVVVVVVVVVVVVVVVVVVVVVCVVVVDDDDDDDLQDPVLLVVLVVVVVVVPDDLVVSCVVSVHDSVVNVVSVVVVVVVD

Solvent-accessible surface area (backbone atoms only — not comparable to full-atom values): 6584 Å² total; per-residue (Å²): 145,87,80,84,80,90,81,80,75,79,82,72,78,76,77,68,58,88,76,73,57,61,72,61,48,54,51,52,51,54,54,50,50,54,52,50,52,54,49,50,53,53,49,50,56,40,43,74,73,66,51,78,79,80,83,82,74,88,72,43,75,68,51,50,55,51,54,46,52,48,51,76,66,65,81,51,54,67,62,57,55,17,60,75,71,74,49,54,55,70,5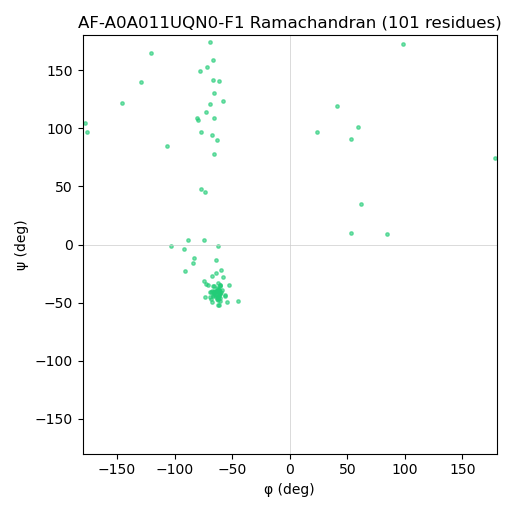8,54,52,52,58,59,54,63,51,64,82,74,109

Radius of gyration: 31.44 Å; Cα contacts (8 Å, |Δi|>4): 29; chains: 1; bounding box: 41×88×60 Å